Protein AF-A0A5C1B6Q1-F1 (afdb_monomer_lite)

pLDDT: mean 81.84, std 16.25, range [44.44, 94.44]

Secondary structure (DSSP, 8-state):
---EEEEEESSTT--PBPTT-TT-B--SS-EEEETTSHHHHHHHHTTSEEPPPP----TT-PPP----

Sequence (68 aa):
MSLTKTVVLADKEARVPWPNSPGRFLPNEPFEASLIDPFFAALIADESLVDPPPDPPAETAPPPKSKP

Foldseek 3Di:
DFQKDWWAFPDLPDFAADPPDPPDGDHRDIDIDGCVDVVVVVCVVVVRIHHDDDPPPCPDPPDPPDDD

Radius of gyration: 16.84 Å; chains: 1; bounding box: 46×40×32 Å

Structure (mmCIF, N/CA/C/O backbone):
data_AF-A0A5C1B6Q1-F1
#
_entry.id   AF-A0A5C1B6Q1-F1
#
loop_
_atom_site.group_PDB
_atom_site.id
_atom_site.type_symbol
_atom_site.label_atom_id
_atom_site.label_alt_id
_atom_site.label_comp_id
_atom_site.label_asym_id
_atom_site.label_entity_i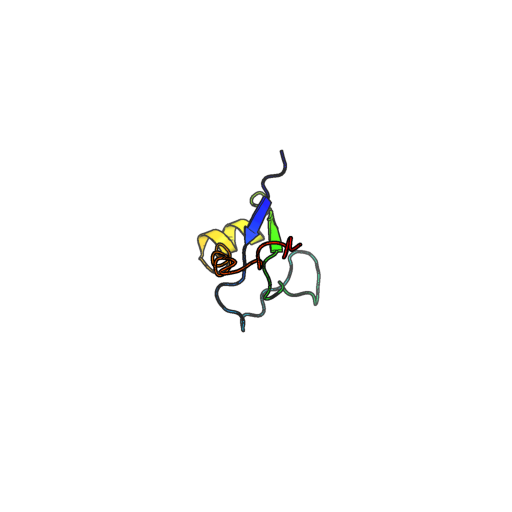d
_atom_site.label_seq_id
_atom_site.pdbx_PDB_ins_code
_atom_site.Cartn_x
_atom_site.Cartn_y
_atom_site.Cartn_z
_atom_site.occupancy
_atom_site.B_iso_or_equiv
_atom_site.auth_seq_id
_atom_site.auth_comp_id
_atom_site.auth_asym_id
_atom_site.auth_atom_id
_atom_site.pdbx_PDB_model_num
ATOM 1 N N . MET A 1 1 ? 6.666 18.292 -10.083 1.00 52.06 1 MET A N 1
ATOM 2 C CA . MET A 1 1 ? 5.413 17.669 -9.612 1.00 52.06 1 MET A CA 1
ATOM 3 C C . MET A 1 1 ? 5.811 16.374 -8.933 1.00 52.06 1 MET A C 1
ATOM 5 O O . MET A 1 1 ? 6.353 15.512 -9.611 1.00 52.06 1 MET A O 1
ATOM 9 N N . SER A 1 2 ? 5.674 16.282 -7.613 1.00 61.06 2 SER A N 1
ATOM 10 C CA . SER A 1 2 ? 5.935 15.031 -6.895 1.00 61.06 2 SER A CA 1
ATOM 11 C C . SER A 1 2 ? 4.733 14.114 -7.104 1.00 61.06 2 SER A C 1
ATOM 13 O O . SER A 1 2 ? 3.613 14.508 -6.797 1.00 61.06 2 SER A O 1
ATOM 15 N N . LEU A 1 3 ? 4.948 12.940 -7.697 1.00 87.88 3 LEU A N 1
ATOM 16 C CA . LEU A 1 3 ? 3.914 11.924 -7.909 1.00 87.88 3 LEU A CA 1
ATOM 17 C C . LEU A 1 3 ? 3.841 11.050 -6.651 1.00 87.88 3 LEU A C 1
ATOM 19 O O . LEU A 1 3 ? 4.411 9.962 -6.605 1.00 87.88 3 LEU A O 1
ATOM 23 N N . THR A 1 4 ? 3.207 11.568 -5.602 1.00 90.44 4 THR A N 1
ATOM 24 C CA . THR A 1 4 ? 2.929 10.830 -4.365 1.00 90.44 4 THR A CA 1
ATOM 25 C C . THR A 1 4 ? 1.453 10.453 -4.288 1.00 90.44 4 THR A C 1
ATOM 27 O O . THR A 1 4 ? 0.592 11.155 -4.819 1.00 90.44 4 THR A O 1
ATOM 30 N N . LYS A 1 5 ? 1.163 9.313 -3.659 1.00 90.00 5 LYS 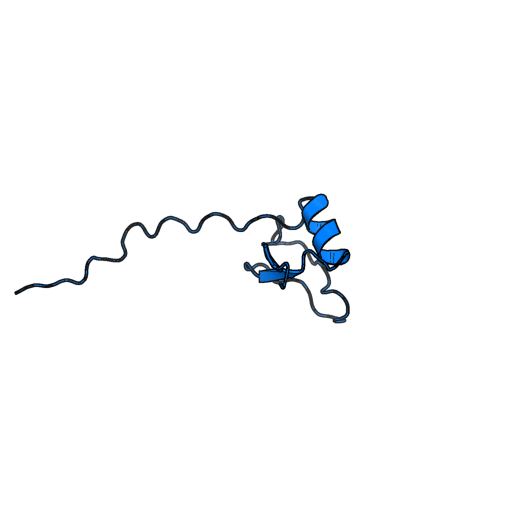A N 1
ATOM 31 C CA . LYS A 1 5 ? -0.187 8.799 -3.427 1.00 90.00 5 LYS A CA 1
ATOM 32 C C . LYS A 1 5 ? -0.295 8.289 -1.993 1.00 90.00 5 LYS A C 1
ATOM 34 O O . LYS A 1 5 ? 0.601 7.594 -1.519 1.00 90.00 5 LYS A O 1
ATOM 39 N N . THR A 1 6 ? -1.391 8.623 -1.321 1.00 93.00 6 THR A N 1
ATOM 40 C CA . THR A 1 6 ? -1.702 8.067 -0.002 1.00 93.00 6 THR A CA 1
ATOM 41 C C . THR A 1 6 ? -2.163 6.627 -0.157 1.00 93.00 6 THR A C 1
ATOM 43 O O . THR A 1 6 ? -3.095 6.354 -0.911 1.00 93.00 6 THR A O 1
ATOM 46 N N . VAL A 1 7 ? -1.511 5.714 0.551 1.00 92.62 7 VAL A N 1
ATOM 47 C CA . VAL A 1 7 ? -1.793 4.277 0.515 1.00 92.62 7 VAL A CA 1
ATOM 48 C C . VAL A 1 7 ? -1.704 3.683 1.915 1.00 92.62 7 VAL A C 1
ATOM 50 O O . VAL A 1 7 ? -1.127 4.279 2.824 1.00 92.62 7 VAL A O 1
ATOM 53 N N . VAL A 1 8 ? -2.267 2.495 2.088 1.00 94.44 8 VAL A N 1
ATOM 54 C CA . VAL A 1 8 ? -2.163 1.690 3.305 1.00 94.44 8 VAL A CA 1
ATOM 55 C C . VAL A 1 8 ? -1.854 0.244 2.930 1.00 94.44 8 VAL A C 1
ATOM 57 O O . VAL A 1 8 ? -2.180 -0.201 1.829 1.00 94.44 8 VAL A O 1
ATOM 60 N N . LEU A 1 9 ? -1.217 -0.495 3.836 1.00 93.81 9 LEU A N 1
ATOM 61 C CA . LEU A 1 9 ? -1.052 -1.938 3.680 1.00 93.81 9 LEU A CA 1
ATOM 62 C C . LEU A 1 9 ? -2.422 -2.623 3.624 1.00 93.81 9 LEU A C 1
ATOM 64 O O . LEU A 1 9 ? -3.265 -2.399 4.496 1.00 93.81 9 LEU A O 1
ATOM 68 N N . ALA A 1 10 ? -2.623 -3.470 2.614 1.00 91.62 10 ALA A N 1
ATOM 69 C CA . ALA A 1 10 ? -3.826 -4.292 2.500 1.00 91.62 10 ALA A CA 1
ATOM 70 C C . ALA A 1 10 ? -3.933 -5.287 3.667 1.00 91.62 10 ALA A C 1
ATOM 72 O O . ALA A 1 10 ? -5.006 -5.472 4.242 1.00 91.62 10 ALA A O 1
ATOM 73 N N . ASP A 1 11 ? -2.798 -5.872 4.057 1.00 91.12 11 ASP A N 1
ATOM 74 C CA . ASP A 1 11 ? -2.667 -6.726 5.232 1.00 91.12 11 ASP A CA 1
ATOM 75 C C . ASP A 1 11 ? -1.948 -5.974 6.363 1.00 91.12 11 ASP A C 1
ATOM 77 O O . ASP A 1 11 ? -0.770 -5.632 6.262 1.00 91.12 11 ASP A O 1
ATOM 81 N N . LYS A 1 12 ? -2.659 -5.733 7.470 1.00 84.94 12 LYS A N 1
ATOM 82 C CA . LYS A 1 12 ? -2.133 -5.027 8.654 1.00 84.94 12 LYS A CA 1
ATOM 83 C C . LYS A 1 12 ? -1.135 -5.857 9.466 1.00 84.94 12 LYS A C 1
ATOM 85 O O . LYS A 1 12 ? -0.459 -5.309 10.339 1.00 84.94 12 LYS A O 1
ATOM 90 N N . GLU A 1 13 ? -1.067 -7.165 9.232 1.00 88.44 13 GLU A N 1
ATOM 91 C CA . GLU A 1 13 ? -0.084 -8.047 9.863 1.00 88.44 13 GLU A CA 1
ATOM 92 C C . GLU A 1 13 ? 1.194 -8.183 9.019 1.00 88.44 13 GLU A C 1
ATOM 94 O O . GLU A 1 13 ? 2.226 -8.646 9.524 1.00 88.44 13 GLU A O 1
ATOM 99 N N . ALA A 1 14 ? 1.169 -7.719 7.763 1.00 89.44 14 ALA A N 1
ATOM 100 C CA . ALA A 1 14 ? 2.312 -7.777 6.868 1.00 89.44 14 ALA A CA 1
ATOM 101 C C . ALA A 1 14 ? 3.460 -6.881 7.354 1.00 89.44 14 ALA A C 1
ATOM 103 O O . ALA A 1 14 ? 3.319 -5.684 7.599 1.00 89.44 14 ALA A O 1
ATOM 104 N N . ARG A 1 15 ? 4.659 -7.464 7.438 1.00 89.94 15 ARG A N 1
ATOM 105 C CA . ARG A 1 15 ? 5.892 -6.745 7.785 1.00 89.94 15 ARG A CA 1
ATOM 106 C C . ARG A 1 15 ? 6.681 -6.407 6.532 1.00 89.94 15 ARG A C 1
ATOM 108 O O . ARG A 1 15 ? 7.649 -7.084 6.193 1.00 89.94 15 ARG A O 1
ATOM 115 N N . VAL A 1 16 ? 6.273 -5.339 5.857 1.00 91.31 16 VAL A N 1
ATOM 116 C CA . VAL A 1 16 ? 6.939 -4.870 4.637 1.00 91.31 16 VAL A CA 1
ATOM 117 C C . VAL A 1 16 ? 8.096 -3.930 5.002 1.00 91.31 16 VAL A C 1
ATOM 119 O O . VAL A 1 16 ? 7.861 -2.931 5.684 1.00 91.31 16 VAL A O 1
ATOM 122 N N . PRO A 1 17 ? 9.352 -4.224 4.618 1.00 92.00 17 PRO A N 1
ATOM 123 C CA . PRO A 1 17 ? 10.493 -3.377 4.957 1.00 92.00 17 PRO A CA 1
ATOM 124 C C . PRO A 1 17 ? 10.429 -2.043 4.208 1.00 92.00 17 PRO A C 1
ATOM 126 O O . PRO A 1 17 ? 10.059 -1.990 3.040 1.00 92.00 17 PRO A O 1
ATOM 129 N N . TRP A 1 18 ? 10.829 -0.957 4.863 1.00 92.19 18 TRP A N 1
ATOM 130 C CA . TRP A 1 18 ? 10.901 0.355 4.231 1.00 92.19 18 TRP A CA 1
ATOM 131 C C . TRP A 1 18 ? 12.139 0.426 3.318 1.00 92.19 18 TRP A C 1
ATOM 133 O O . TRP A 1 18 ? 13.247 0.098 3.766 1.00 92.19 18 TRP A O 1
ATOM 143 N N . PRO A 1 19 ? 12.004 0.872 2.055 1.00 90.25 19 PRO A N 1
ATOM 144 C CA . PRO A 1 19 ? 13.118 0.882 1.114 1.00 90.25 19 PRO A CA 1
ATOM 145 C C . PRO A 1 19 ? 14.240 1.790 1.624 1.00 90.25 19 PRO A C 1
ATOM 147 O O . PRO A 1 19 ? 14.001 2.914 2.062 1.00 90.25 19 PRO A O 1
ATOM 150 N N . ASN A 1 20 ? 15.482 1.300 1.584 1.00 87.56 20 ASN A N 1
ATOM 151 C CA . ASN A 1 20 ? 16.679 2.022 2.041 1.00 87.56 20 ASN A CA 1
ATOM 152 C C . ASN A 1 20 ? 16.690 2.414 3.534 1.00 87.56 20 ASN A C 1
ATOM 154 O O . ASN A 1 20 ? 17.523 3.220 3.945 1.00 87.56 20 ASN A O 1
ATOM 158 N N . SER A 1 21 ? 15.811 1.840 4.363 1.00 88.19 21 SER A N 1
ATOM 159 C CA . SER A 1 21 ? 15.775 2.095 5.807 1.00 88.19 21 SER A CA 1
ATOM 160 C C . SER A 1 21 ? 15.790 0.771 6.583 1.00 88.19 21 SER A C 1
ATOM 162 O O . 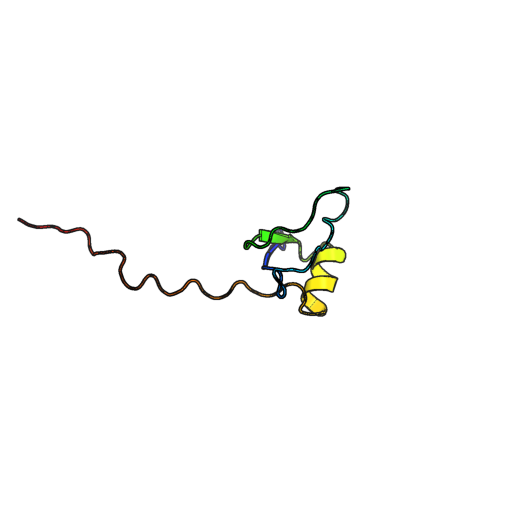SER A 1 21 ? 14.734 0.257 6.957 1.00 88.19 21 SER A O 1
ATOM 164 N N . PRO A 1 22 ? 16.980 0.202 6.849 1.00 88.62 22 PRO A N 1
ATOM 165 C CA . PRO A 1 22 ? 17.121 -1.076 7.541 1.00 88.62 22 PRO A CA 1
ATOM 166 C C . PRO A 1 22 ? 16.428 -1.073 8.908 1.00 88.62 22 PRO A C 1
ATOM 168 O O . PRO A 1 22 ? 16.547 -0.117 9.670 1.00 88.62 22 PRO A O 1
ATOM 171 N N . GLY A 1 23 ? 15.701 -2.147 9.223 1.00 90.56 23 GLY A N 1
ATOM 172 C CA . GLY A 1 23 ? 14.981 -2.293 10.494 1.00 90.56 23 GLY A CA 1
ATOM 173 C C . GLY A 1 23 ? 13.706 -1.451 10.618 1.00 90.56 23 GLY A C 1
ATOM 174 O O . GLY A 1 23 ? 13.003 -1.569 11.621 1.00 90.56 23 GLY A O 1
ATOM 175 N N . ARG A 1 24 ? 13.374 -0.636 9.610 1.00 93.00 24 ARG A N 1
ATOM 176 C CA . ARG A 1 24 ? 12.109 0.094 9.536 1.00 93.00 24 ARG A CA 1
ATOM 177 C C . ARG A 1 24 ? 11.133 -0.672 8.654 1.00 93.00 24 ARG A C 1
ATOM 179 O O . ARG A 1 24 ? 11.502 -1.138 7.580 1.00 93.00 24 ARG A O 1
ATOM 186 N N . PHE A 1 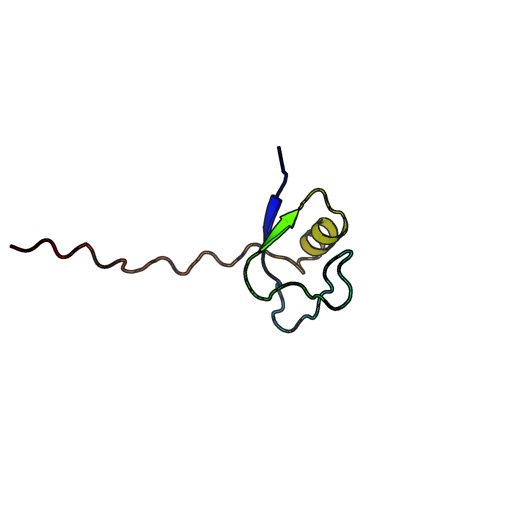25 ? 9.889 -0.761 9.099 1.00 93.12 25 PHE A N 1
ATOM 187 C CA . PHE A 1 25 ? 8.788 -1.336 8.334 1.00 93.12 25 PHE A CA 1
ATOM 188 C C . PHE A 1 25 ? 7.808 -0.239 7.917 1.00 93.12 25 PHE A C 1
ATOM 190 O O . PHE A 1 25 ? 7.796 0.847 8.510 1.00 93.12 25 PHE A O 1
ATOM 197 N N . LEU A 1 26 ? 7.019 -0.513 6.880 1.00 92.69 26 LEU A N 1
ATOM 198 C CA . LEU A 1 26 ? 5.896 0.335 6.500 1.00 92.69 26 LEU A CA 1
ATOM 199 C C . LEU A 1 26 ? 4.879 0.394 7.658 1.00 92.69 26 LEU A C 1
ATOM 201 O O . LEU A 1 26 ? 4.686 -0.610 8.347 1.00 92.69 26 LEU A O 1
ATOM 205 N N . PRO A 1 27 ? 4.271 1.562 7.924 1.00 90.31 27 PRO A N 1
ATOM 206 C CA . PRO A 1 27 ? 3.259 1.707 8.955 1.00 90.31 27 PRO A CA 1
ATOM 207 C C . PRO A 1 27 ? 1.956 1.027 8.528 1.00 90.31 27 PRO A C 1
ATOM 209 O O . PRO A 1 27 ? 1.638 0.929 7.345 1.00 90.31 27 PRO A O 1
ATOM 212 N N . ASN A 1 28 ? 1.168 0.632 9.524 1.00 87.50 28 ASN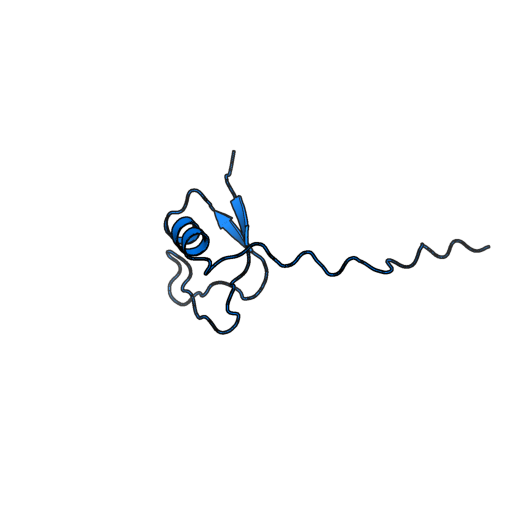 A N 1
ATOM 213 C CA . ASN A 1 28 ? -0.184 0.101 9.323 1.00 87.50 28 ASN A CA 1
ATOM 214 C C . ASN A 1 28 ? -1.236 1.207 9.112 1.00 87.50 28 ASN A C 1
ATOM 216 O O . ASN A 1 28 ? -2.413 0.917 8.903 1.00 87.50 28 ASN A O 1
ATOM 220 N N . GLU A 1 29 ? -0.819 2.466 9.217 1.00 89.12 29 GLU A N 1
ATOM 221 C CA . GLU A 1 29 ? -1.634 3.658 8.999 1.00 89.12 29 GLU A CA 1
ATOM 222 C C . GLU A 1 29 ? -1.392 4.214 7.588 1.00 89.12 29 GLU A C 1
ATOM 224 O O . GLU A 1 29 ? -0.331 3.951 7.013 1.00 89.12 29 GLU A O 1
ATOM 229 N N . PRO A 1 30 ? -2.336 4.991 7.024 1.00 91.12 30 PRO A N 1
ATOM 230 C CA . PRO A 1 30 ? -2.151 5.620 5.723 1.00 91.12 30 PRO A CA 1
ATOM 231 C C . PRO A 1 30 ? -0.875 6.470 5.676 1.00 91.12 30 PRO A C 1
ATOM 233 O O . PRO A 1 30 ? -0.630 7.298 6.554 1.00 91.12 30 PRO A O 1
ATOM 236 N N . PHE A 1 31 ? -0.072 6.287 4.632 1.00 90.50 31 PHE A N 1
ATOM 237 C CA . PHE A 1 31 ? 1.171 7.025 4.425 1.00 90.50 31 PHE A CA 1
ATOM 238 C C . PHE A 1 31 ? 1.325 7.442 2.964 1.00 90.50 31 PHE A C 1
ATOM 240 O O . PHE A 1 31 ? 0.711 6.870 2.063 1.00 90.50 31 PHE A O 1
ATOM 247 N N . GLU A 1 32 ? 2.156 8.453 2.718 1.00 92.06 32 GLU A N 1
ATOM 248 C CA . GLU A 1 32 ? 2.470 8.878 1.357 1.00 92.06 32 GLU A CA 1
ATOM 249 C C . GLU A 1 32 ? 3.541 7.974 0.741 1.00 92.06 32 GLU A C 1
ATOM 251 O O . GLU A 1 32 ? 4.678 7.908 1.215 1.00 92.06 32 GLU A O 1
ATOM 256 N N . ALA A 1 33 ? 3.183 7.305 -0.350 1.00 91.19 33 ALA A N 1
ATOM 257 C CA . ALA A 1 33 ? 4.094 6.534 -1.176 1.00 91.19 33 ALA A CA 1
ATOM 258 C C . ALA A 1 33 ? 4.427 7.298 -2.461 1.00 91.19 33 ALA A C 1
ATOM 260 O O . ALA A 1 33 ? 3.565 7.925 -3.078 1.00 91.19 33 ALA A O 1
ATOM 261 N N . SER A 1 34 ? 5.686 7.235 -2.892 1.00 91.62 34 SER A N 1
ATOM 262 C CA . SER A 1 34 ? 6.108 7.799 -4.176 1.00 91.62 34 SER A CA 1
ATOM 263 C C . SER A 1 34 ? 5.813 6.811 -5.301 1.00 91.62 34 SER A C 1
ATOM 265 O O . SER A 1 34 ? 6.359 5.714 -5.307 1.00 91.62 34 SER A O 1
ATOM 267 N N . LEU A 1 35 ? 5.015 7.213 -6.290 1.00 89.62 35 LEU A N 1
ATOM 268 C CA . LEU A 1 35 ? 4.719 6.402 -7.478 1.00 89.62 35 LEU A CA 1
ATOM 269 C C . LEU A 1 35 ? 5.902 6.318 -8.453 1.00 89.62 35 LEU A C 1
ATOM 271 O O . LEU A 1 35 ? 5.891 5.512 -9.377 1.00 89.62 35 LEU A O 1
ATOM 275 N N . ILE A 1 36 ? 6.913 7.169 -8.263 1.00 91.06 36 ILE A N 1
ATOM 276 C CA . ILE A 1 36 ? 8.160 7.138 -9.038 1.00 91.06 36 ILE A CA 1
ATOM 277 C C . ILE A 1 36 ? 9.113 6.077 -8.467 1.00 91.06 36 ILE A C 1
ATOM 279 O O . ILE A 1 36 ? 9.984 5.583 -9.180 1.00 91.06 36 ILE A O 1
ATOM 283 N N . ASP A 1 37 ? 8.964 5.726 -7.187 1.00 91.00 37 ASP A N 1
ATOM 284 C CA . ASP A 1 37 ? 9.792 4.704 -6.563 1.00 91.00 37 ASP A CA 1
ATOM 285 C C . ASP A 1 37 ? 9.303 3.308 -6.995 1.00 91.00 37 ASP A C 1
ATOM 287 O O . ASP A 1 37 ? 8.147 2.953 -6.733 1.00 91.00 37 ASP A O 1
ATOM 291 N N . PRO A 1 38 ? 10.158 2.495 -7.643 1.00 92.50 38 PRO A N 1
ATOM 292 C CA . PRO A 1 38 ? 9.765 1.184 -8.145 1.00 92.50 38 PRO A CA 1
ATOM 293 C C . PRO A 1 38 ? 9.336 0.222 -7.032 1.00 92.50 38 PRO A C 1
ATOM 295 O O . PRO A 1 38 ? 8.533 -0.669 -7.296 1.00 92.50 38 PRO A O 1
ATOM 298 N N . PHE A 1 39 ? 9.826 0.396 -5.799 1.00 93.06 39 PHE A N 1
ATOM 299 C CA . PHE A 1 39 ? 9.418 -0.425 -4.662 1.00 93.06 39 PHE A CA 1
ATOM 300 C C . PHE A 1 39 ? 7.934 -0.225 -4.348 1.00 93.06 39 PHE A C 1
ATOM 302 O O . PHE A 1 39 ? 7.166 -1.183 -4.308 1.00 93.06 39 PHE A O 1
ATOM 309 N N . PHE A 1 40 ? 7.512 1.029 -4.178 1.00 93.25 40 PHE A N 1
ATOM 310 C CA . PHE A 1 40 ? 6.116 1.344 -3.890 1.00 93.25 40 PHE A CA 1
ATOM 311 C C . PHE A 1 40 ? 5.213 1.084 -5.096 1.00 93.25 40 PHE A C 1
ATOM 313 O O . PHE A 1 40 ? 4.118 0.553 -4.927 1.00 93.25 40 PHE A O 1
ATOM 320 N N . ALA A 1 41 ? 5.678 1.390 -6.310 1.00 92.69 41 ALA A N 1
ATOM 321 C CA . ALA A 1 41 ? 4.931 1.104 -7.531 1.00 92.69 41 ALA A CA 1
ATOM 322 C C . ALA A 1 41 ? 4.649 -0.400 -7.699 1.00 92.69 41 ALA A C 1
ATOM 324 O O . ALA A 1 41 ? 3.533 -0.768 -8.059 1.00 92.69 41 ALA A O 1
ATOM 325 N N . ALA A 1 42 ? 5.621 -1.266 -7.389 1.00 93.56 42 ALA A N 1
ATOM 326 C CA . ALA A 1 42 ? 5.432 -2.714 -7.424 1.00 93.56 42 ALA A CA 1
ATOM 327 C C . ALA A 1 42 ? 4.407 -3.189 -6.384 1.00 93.56 42 ALA A C 1
ATOM 329 O O . ALA A 1 42 ? 3.526 -3.972 -6.718 1.00 93.56 42 ALA A O 1
ATOM 330 N N . LEU A 1 43 ? 4.473 -2.677 -5.150 1.00 93.75 43 LEU A N 1
ATOM 331 C CA . LEU A 1 43 ? 3.516 -3.039 -4.099 1.00 93.75 43 LEU A CA 1
ATOM 332 C C . LEU A 1 43 ? 2.086 -2.579 -4.405 1.00 93.75 43 LEU A C 1
ATOM 334 O O . LEU A 1 43 ? 1.136 -3.253 -4.024 1.00 93.75 43 LEU A O 1
ATOM 338 N N . ILE A 1 44 ? 1.927 -1.441 -5.081 1.00 93.06 44 ILE A N 1
ATOM 339 C CA . ILE A 1 44 ? 0.618 -0.969 -5.546 1.00 93.06 44 ILE A CA 1
ATOM 340 C C . ILE A 1 44 ? 0.107 -1.851 -6.692 1.00 93.06 44 ILE A C 1
ATOM 342 O O . ILE A 1 44 ? -1.070 -2.194 -6.722 1.00 93.06 44 ILE A O 1
ATOM 346 N N . ALA A 1 45 ? 0.981 -2.231 -7.629 1.00 93.12 45 ALA A N 1
ATOM 347 C CA . ALA A 1 45 ? 0.616 -3.092 -8.753 1.00 93.12 45 ALA A CA 1
ATOM 348 C C . ALA A 1 45 ? 0.214 -4.513 -8.317 1.00 93.12 45 ALA A C 1
ATOM 350 O O . ALA A 1 45 ? -0.613 -5.131 -8.979 1.00 93.12 45 ALA A O 1
ATOM 351 N N . ASP A 1 46 ? 0.784 -5.002 -7.214 1.00 93.94 46 ASP A N 1
ATOM 352 C CA . ASP A 1 46 ? 0.476 -6.300 -6.597 1.00 93.94 46 ASP A CA 1
ATOM 353 C C . ASP A 1 46 ? -0.634 -6.213 -5.529 1.00 93.94 46 ASP A C 1
ATOM 355 O O . ASP A 1 46 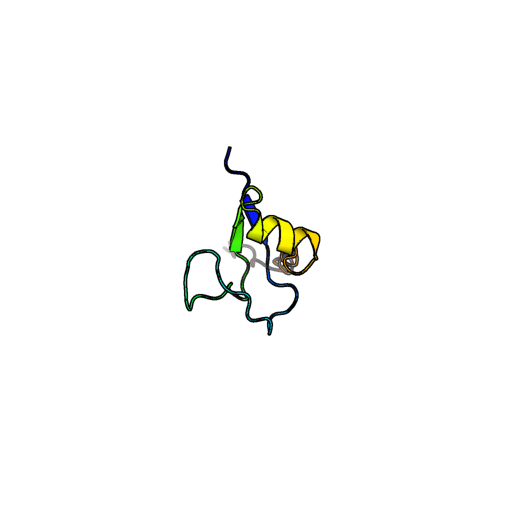? -0.854 -7.154 -4.778 1.00 93.94 46 ASP A O 1
ATOM 359 N N . GLU A 1 47 ? -1.311 -5.064 -5.405 1.00 91.69 47 GLU A N 1
ATOM 360 C CA . GLU A 1 47 ? -2.398 -4.823 -4.436 1.00 91.69 47 GLU A CA 1
ATOM 361 C C . GLU A 1 47 ? -1.997 -4.981 -2.952 1.00 91.69 47 GLU A C 1
ATOM 363 O O . GLU A 1 47 ? -2.839 -4.932 -2.057 1.00 91.69 47 GLU A O 1
ATOM 368 N N . SER A 1 48 ? -0.699 -5.090 -2.656 1.00 92.25 48 SER A N 1
ATOM 369 C CA . SER A 1 48 ? -0.162 -5.073 -1.290 1.00 92.25 48 SER A CA 1
ATOM 370 C C . SER A 1 48 ? -0.317 -3.696 -0.628 1.00 92.25 48 SER A C 1
ATOM 372 O O . SER A 1 48 ? -0.468 -3.597 0.593 1.00 92.25 48 SER A O 1
ATOM 374 N N . LEU A 1 49 ? -0.279 -2.627 -1.431 1.00 93.69 49 LEU A N 1
ATOM 375 C CA . LEU A 1 49 ? -0.625 -1.265 -1.030 1.00 93.69 49 LEU A CA 1
ATOM 376 C C . LEU A 1 49 ? -1.887 -0.821 -1.759 1.00 93.69 49 LEU A C 1
ATOM 378 O O . LEU A 1 49 ? -1.915 -0.745 -2.986 1.00 93.69 49 LEU A O 1
ATOM 382 N N . VAL A 1 50 ? -2.908 -0.474 -0.988 1.00 93.12 50 VAL A N 1
ATOM 383 C CA . VAL A 1 50 ? -4.219 -0.068 -1.496 1.00 93.12 50 VAL A CA 1
ATOM 384 C C . VAL A 1 50 ? -4.527 1.366 -1.104 1.00 93.12 50 VAL A C 1
ATOM 386 O O . VAL A 1 50 ? -3.903 1.936 -0.205 1.00 93.12 50 VAL A O 1
ATOM 389 N N . ASP A 1 51 ? -5.500 1.962 -1.786 1.00 90.19 51 ASP A N 1
ATOM 390 C CA . ASP A 1 51 ? -6.086 3.214 -1.329 1.00 90.19 51 ASP A CA 1
ATOM 391 C C . ASP A 1 51 ? -6.621 3.030 0.100 1.00 90.19 51 ASP A C 1
ATOM 393 O O . ASP A 1 51 ? -7.244 2.000 0.394 1.00 90.19 51 ASP A O 1
ATOM 397 N N . PRO A 1 52 ? -6.372 3.988 1.011 1.00 87.31 52 PRO A N 1
ATOM 398 C CA . PRO A 1 52 ? -6.962 3.920 2.334 1.00 87.31 52 PRO A CA 1
ATOM 399 C C . PRO A 1 52 ? -8.485 3.822 2.191 1.00 87.31 52 PRO A C 1
ATOM 401 O O . PRO A 1 52 ? -9.052 4.442 1.281 1.00 87.31 52 PRO A O 1
ATOM 404 N N . PRO A 1 53 ? -9.164 3.050 3.061 1.00 77.06 53 PRO A N 1
ATOM 405 C CA . PRO A 1 53 ? -10.617 3.064 3.074 1.00 77.06 53 PRO A CA 1
ATOM 406 C C . PRO A 1 53 ? -11.065 4.525 3.189 1.00 77.06 53 PRO A C 1
ATOM 408 O O . PRO A 1 53 ? -10.427 5.274 3.938 1.00 77.06 53 PRO A O 1
ATOM 411 N N . PRO A 1 54 ? -12.109 4.952 2.449 1.00 69.00 54 PRO A N 1
ATOM 412 C CA . PRO A 1 54 ? -12.670 6.273 2.674 1.00 69.00 54 PRO A CA 1
ATOM 413 C C . PRO A 1 54 ? -12.933 6.363 4.171 1.00 69.00 54 PRO A C 1
ATOM 415 O O . PRO A 1 54 ? -13.498 5.415 4.733 1.00 69.00 54 PRO A O 1
ATOM 418 N N . ASP A 1 55 ? -12.452 7.432 4.817 1.00 60.59 55 ASP A N 1
ATOM 419 C CA . ASP A 1 55 ? -12.777 7.684 6.216 1.00 60.59 55 ASP A CA 1
ATOM 420 C C . ASP A 1 55 ? -14.262 7.358 6.400 1.00 60.59 55 ASP A C 1
ATOM 422 O O . ASP A 1 55 ? -15.055 7.723 5.511 1.00 60.59 55 ASP A O 1
ATOM 426 N N . PRO A 1 56 ? -14.673 6.651 7.479 1.00 55.56 56 PRO A N 1
ATOM 427 C CA . PRO A 1 56 ? -16.090 6.623 7.794 1.00 55.56 56 PRO A CA 1
ATOM 428 C C . PRO A 1 56 ? -16.530 8.080 7.686 1.00 55.56 56 PRO A C 1
ATOM 430 O O . PRO A 1 56 ? -15.824 8.945 8.230 1.00 55.56 56 PRO A O 1
ATOM 433 N N . PRO A 1 57 ? -17.578 8.382 6.890 1.00 47.62 57 PRO A N 1
ATOM 434 C CA . PRO A 1 57 ? -18.014 9.755 6.747 1.00 47.62 57 PRO A CA 1
ATOM 435 C C . PRO A 1 57 ? -18.082 10.287 8.164 1.00 47.62 57 PRO A C 1
ATOM 437 O O . PRO A 1 57 ? -18.507 9.560 9.066 1.00 47.62 57 PRO A O 1
ATOM 440 N N . ALA A 1 58 ? -17.569 11.489 8.385 1.00 50.97 58 ALA A N 1
ATOM 441 C CA . ALA A 1 58 ? -17.820 12.201 9.617 1.00 50.97 58 ALA A CA 1
ATOM 442 C C . ALA A 1 58 ? -19.346 12.376 9.742 1.00 50.97 58 ALA A C 1
ATOM 444 O O . ALA A 1 58 ? -19.897 13.439 9.465 1.00 50.97 58 ALA A O 1
ATOM 445 N N . GLU A 1 59 ? -20.061 11.311 10.094 1.00 49.62 59 GLU A N 1
ATOM 446 C CA . GLU A 1 59 ? -21.423 11.330 10.547 1.00 49.62 59 GLU A CA 1
ATOM 447 C C . GLU A 1 59 ? -21.298 12.015 11.895 1.00 49.62 59 GLU A C 1
ATOM 449 O O . GLU A 1 59 ? -20.824 11.450 12.876 1.00 49.62 59 GLU A O 1
ATOM 454 N N . THR A 1 60 ? -21.605 13.309 11.874 1.00 46.16 60 THR A N 1
ATOM 455 C CA . THR A 1 60 ? -21.520 14.259 12.981 1.00 46.16 60 THR A CA 1
ATOM 456 C C . THR A 1 60 ? -20.111 14.721 13.378 1.00 46.16 60 THR A C 1
ATOM 458 O O . THR A 1 60 ? -19.634 14.484 14.482 1.00 46.16 60 THR A O 1
ATOM 461 N N . ALA A 1 61 ? -19.537 15.635 12.588 1.00 44.44 61 ALA A N 1
ATOM 462 C CA . ALA A 1 61 ? -19.165 16.882 13.260 1.00 44.44 61 ALA A CA 1
ATOM 463 C C . ALA A 1 61 ? -20.468 17.421 13.887 1.00 44.44 61 ALA A C 1
ATOM 465 O O . ALA A 1 61 ? -21.416 17.673 13.133 1.00 44.44 61 ALA A O 1
ATOM 466 N N . PRO A 1 62 ? -20.614 17.527 15.224 1.00 54.31 62 PRO A N 1
ATOM 467 C CA . PRO A 1 62 ? -21.771 18.222 15.759 1.00 54.31 62 PRO A CA 1
ATOM 468 C C . PRO A 1 62 ? -21.747 19.629 15.145 1.00 54.31 62 PRO A C 1
ATOM 470 O O . PRO A 1 62 ? -20.677 20.247 15.122 1.00 54.31 62 PRO A O 1
ATOM 473 N N . PRO A 1 63 ? -22.871 20.148 14.613 1.00 61.56 63 PRO A N 1
ATOM 474 C CA . PRO A 1 63 ? -22.912 21.552 14.235 1.00 61.56 63 PRO A CA 1
ATOM 475 C C . PRO A 1 63 ? -22.456 22.356 15.458 1.00 61.56 63 PRO A C 1
ATOM 477 O O . PRO A 1 63 ? -22.815 21.974 16.583 1.00 61.56 63 PRO A O 1
ATOM 480 N N . PRO A 1 64 ? -21.650 23.425 15.299 1.00 59.91 64 PRO A N 1
ATOM 481 C CA . PRO A 1 64 ? -21.355 24.287 16.429 1.00 59.91 64 PRO A CA 1
ATOM 482 C C . PRO A 1 64 ? -22.702 24.670 17.041 1.00 59.91 64 PRO A C 1
ATOM 484 O O . PRO A 1 64 ? -23.581 25.189 16.352 1.00 59.91 64 PRO A O 1
ATOM 487 N N . LYS A 1 65 ? -22.909 24.306 18.314 1.00 52.22 65 LYS A N 1
ATOM 488 C CA . LYS A 1 65 ? -24.083 24.713 19.083 1.00 52.22 65 LYS A CA 1
ATOM 489 C C . LYS A 1 65 ? -24.042 26.235 19.185 1.00 52.22 65 LYS A C 1
ATOM 491 O O . LYS A 1 65 ? -23.525 26.780 20.151 1.00 52.22 65 LYS A O 1
ATOM 496 N N . SER A 1 66 ? -24.583 26.920 18.188 1.00 57.59 66 SER A N 1
ATOM 497 C CA . SER A 1 66 ? -24.968 28.317 18.301 1.00 57.59 66 SER A CA 1
ATOM 498 C C . SER A 1 66 ? -26.352 28.346 18.928 1.00 57.59 66 SER A C 1
ATOM 500 O O . SER A 1 66 ? -27.362 28.134 18.259 1.00 57.59 66 SER A O 1
ATOM 502 N N . LYS A 1 67 ? -26.386 28.540 20.246 1.00 46.09 67 LYS A N 1
ATOM 503 C CA . LYS A 1 67 ? -27.585 28.940 20.983 1.00 46.09 67 LYS A CA 1
ATOM 504 C C . LYS A 1 67 ? -27.170 29.596 22.305 1.00 46.09 67 LYS A C 1
ATOM 506 O O . LYS A 1 67 ? -26.252 29.060 22.928 1.00 46.09 67 LYS A O 1
ATOM 511 N N . PRO A 1 68 ? -27.922 30.570 22.841 1.00 59.50 68 PRO A N 1
ATOM 512 C CA . PRO A 1 68 ? -28.770 31.595 22.222 1.00 59.50 68 PRO A CA 1
ATOM 513 C C . PRO A 1 68 ? -28.113 32.988 22.207 1.00 59.50 68 PRO A C 1
ATOM 515 O O . PRO A 1 68 ? -27.081 33.177 22.887 1.00 59.50 68 PRO A O 1
#